Protein AF-A0A0F8Z5R3-F1 (afdb_monomer_lite)

Organism: NCBI:txid412755

pLDDT: mean 83.42, std 13.45, range [47.62, 97.69]

Sequence (132 aa):
MHLVTWFSLAGGTAKAINKSDSVVDIRTYAATWSKIADEFKAYQDSGTPISTLTGLGAYTGSLSATLCNIGSYNTGPTFPFDGNIYHVLVANTVATPTQVGEIIEAMDNDAFTLHHGQLDTVFGVDNWAWFA

Structure (mmCIF, N/CA/C/O backbone):
data_AF-A0A0F8Z5R3-F1
#
_entry.id   AF-A0A0F8Z5R3-F1
#
loop_
_atom_site.group_PDB
_atom_site.id
_atom_site.type_symbol
_atom_site.label_atom_id
_atom_site.label_alt_id
_atom_site.label_comp_id
_atom_site.label_asym_id
_atom_site.label_entity_id
_atom_site.label_seq_id
_atom_site.pdbx_PDB_ins_code
_atom_site.Cartn_x
_atom_site.Cartn_y
_atom_site.Cartn_z
_atom_site.occupancy
_atom_site.B_iso_or_equiv
_atom_site.auth_seq_id
_atom_site.auth_comp_id
_atom_site.auth_asym_id
_atom_site.auth_atom_id
_atom_site.pdbx_PDB_model_num
ATOM 1 N N . MET A 1 1 ? 4.827 11.160 -18.861 1.00 65.50 1 MET A N 1
ATOM 2 C CA . MET A 1 1 ? 4.276 11.349 -17.503 1.00 65.50 1 MET A CA 1
ATOM 3 C C . MET A 1 1 ? 3.169 10.334 -17.336 1.00 65.50 1 MET A C 1
ATOM 5 O O . MET A 1 1 ? 2.202 10.394 -18.085 1.00 65.50 1 MET A O 1
ATOM 9 N N . HIS A 1 2 ? 3.358 9.381 -16.434 1.00 78.56 2 HIS A N 1
ATOM 10 C CA . HIS A 1 2 ? 2.375 8.359 -16.099 1.00 78.56 2 HIS A CA 1
ATOM 11 C C . HIS A 1 2 ? 1.632 8.774 -14.829 1.00 78.56 2 HIS A C 1
ATOM 13 O O . HIS A 1 2 ? 2.175 9.473 -13.973 1.00 78.56 2 HIS A O 1
ATOM 19 N N . LEU A 1 3 ? 0.361 8.396 -14.734 1.00 88.12 3 LEU A N 1
ATOM 20 C CA . LEU A 1 3 ? -0.420 8.578 -13.520 1.00 88.12 3 LEU A CA 1
ATOM 21 C C . LEU A 1 3 ? -0.404 7.261 -12.751 1.00 88.12 3 LEU A C 1
ATOM 23 O O . LEU A 1 3 ? -0.870 6.252 -13.273 1.00 88.12 3 LEU A O 1
ATOM 27 N N . VAL A 1 4 ? 0.116 7.286 -11.528 1.00 90.19 4 VAL A N 1
ATOM 28 C CA . VAL A 1 4 ? -0.017 6.172 -10.589 1.00 90.19 4 VAL A CA 1
ATOM 29 C C . VAL A 1 4 ? -1.263 6.421 -9.749 1.00 90.19 4 VAL A C 1
ATOM 31 O O . VAL A 1 4 ? -1.431 7.500 -9.168 1.00 90.19 4 VAL A O 1
ATOM 34 N N . THR A 1 5 ? -2.147 5.427 -9.712 1.00 92.38 5 THR A N 1
ATOM 35 C CA . THR A 1 5 ? -3.416 5.487 -8.987 1.00 92.38 5 THR A CA 1
ATOM 36 C C . THR A 1 5 ? -3.480 4.363 -7.968 1.00 92.38 5 THR A C 1
ATOM 38 O O . THR A 1 5 ? -3.485 3.187 -8.324 1.00 92.38 5 THR A O 1
ATOM 41 N N . TRP A 1 6 ? -3.615 4.735 -6.699 1.00 93.75 6 TRP A N 1
ATOM 42 C CA . TRP A 1 6 ? -3.996 3.819 -5.631 1.00 93.75 6 TRP A CA 1
ATOM 43 C C . TRP A 1 6 ? -5.480 3.985 -5.369 1.00 93.75 6 TRP A C 1
ATOM 45 O O . TRP A 1 6 ? -5.926 5.109 -5.142 1.00 93.75 6 TRP A O 1
ATOM 55 N N . PHE A 1 7 ? -6.240 2.893 -5.369 1.00 89.75 7 PHE A N 1
ATOM 56 C CA . PHE A 1 7 ? -7.669 2.932 -5.077 1.00 89.75 7 PHE A CA 1
ATOM 57 C C . PHE A 1 7 ? -8.019 2.073 -3.862 1.00 89.75 7 PHE A C 1
ATOM 59 O O . PHE A 1 7 ? -7.462 0.997 -3.659 1.00 8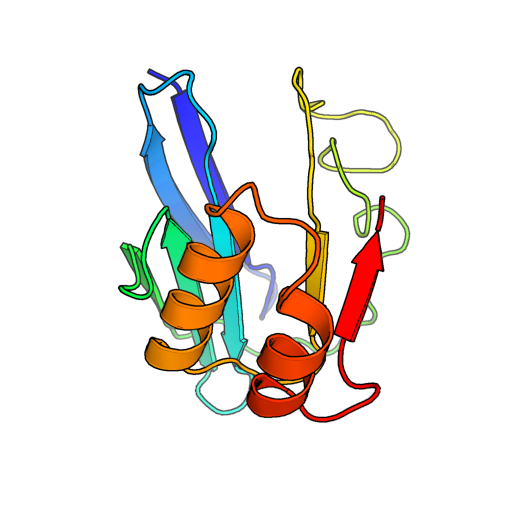9.75 7 PHE A O 1
ATOM 66 N N . SER A 1 8 ? -8.977 2.545 -3.067 1.00 89.19 8 SER A N 1
ATOM 67 C CA . SER A 1 8 ? -9.621 1.780 -2.005 1.00 89.19 8 SER A CA 1
ATOM 68 C C . SER A 1 8 ? -11.110 1.623 -2.310 1.00 89.19 8 SER A C 1
ATOM 70 O O . SER A 1 8 ? -11.774 2.554 -2.770 1.00 89.19 8 SER A O 1
ATOM 72 N N . LEU A 1 9 ? -11.629 0.416 -2.084 1.00 85.75 9 LEU A N 1
ATOM 73 C CA . LEU A 1 9 ? -13.035 0.051 -2.268 1.00 85.75 9 LEU A CA 1
ATOM 74 C C . LEU A 1 9 ? -13.593 -0.420 -0.922 1.00 85.75 9 LEU A C 1
ATOM 76 O O . LEU A 1 9 ? -13.714 -1.616 -0.661 1.00 85.75 9 LEU A O 1
ATOM 80 N N . ALA A 1 10 ? -13.906 0.532 -0.048 1.00 85.12 10 ALA A N 1
ATOM 81 C CA . ALA A 1 10 ? -14.613 0.290 1.207 1.00 85.12 10 ALA A CA 1
ATOM 82 C C . ALA A 1 10 ? -15.917 1.104 1.225 1.00 85.12 10 ALA A C 1
ATOM 84 O O . ALA A 1 10 ? -16.074 2.050 0.453 1.00 85.12 10 ALA A O 1
ATOM 85 N N . GLY A 1 11 ? -16.907 0.683 2.021 1.00 83.06 11 GLY A N 1
ATOM 86 C CA . GLY A 1 11 ? -18.174 1.417 2.143 1.00 83.06 11 GLY A CA 1
ATOM 87 C C . GLY A 1 11 ? -18.987 1.546 0.842 1.00 83.06 11 GLY A C 1
ATOM 88 O O . GLY A 1 11 ? -19.839 2.424 0.741 1.00 83.06 11 GLY A O 1
ATOM 89 N N . GLY A 1 12 ? -18.717 0.711 -0.169 1.00 81.62 12 GLY A N 1
ATOM 90 C CA . GLY A 1 12 ? -19.401 0.739 -1.467 1.00 81.62 12 GLY A CA 1
ATOM 91 C C . GLY A 1 12 ? -18.987 1.882 -2.402 1.00 81.62 12 GLY A C 1
ATOM 92 O O . GLY A 1 12 ? -19.590 2.029 -3.461 1.00 81.62 12 GLY A O 1
ATOM 93 N N . THR A 1 13 ? -17.973 2.679 -2.047 1.00 84.81 13 THR A N 1
ATOM 94 C CA . THR A 1 13 ? -17.502 3.808 -2.864 1.00 84.81 13 THR A CA 1
ATOM 95 C C . THR A 1 13 ? -16.001 3.709 -3.104 1.00 84.81 13 THR A C 1
ATOM 97 O O . THR A 1 13 ? -15.221 3.559 -2.167 1.00 84.81 13 THR A O 1
ATOM 100 N N . ALA A 1 14 ? -15.586 3.827 -4.366 1.00 88.75 14 ALA A N 1
ATOM 101 C CA . ALA A 1 14 ? -14.175 3.909 -4.717 1.00 88.75 14 ALA A CA 1
ATOM 102 C C . ALA A 1 14 ? -13.602 5.272 -4.317 1.00 88.75 14 ALA A C 1
ATOM 104 O O . ALA A 1 14 ? -14.155 6.312 -4.680 1.00 88.75 14 ALA A O 1
ATOM 105 N N . LYS A 1 15 ? -12.467 5.276 -3.620 1.00 93.44 15 LYS A N 1
ATOM 106 C CA . LYS A 1 15 ? -11.652 6.476 -3.401 1.00 93.44 15 LYS A CA 1
ATOM 107 C C . LYS A 1 15 ? -10.258 6.249 -3.959 1.00 93.44 15 LYS A C 1
ATOM 109 O O . LYS A 1 15 ? -9.783 5.118 -3.960 1.00 93.44 15 LYS A O 1
ATOM 114 N N . ALA A 1 16 ? -9.609 7.311 -4.429 1.00 95.44 16 ALA A N 1
ATOM 115 C CA . ALA A 1 16 ? -8.306 7.198 -5.066 1.00 95.44 16 ALA A CA 1
ATOM 116 C C . ALA A 1 16 ? -7.328 8.293 -4.631 1.00 95.44 16 ALA A C 1
ATOM 118 O O . ALA A 1 16 ? -7.715 9.445 -4.436 1.00 95.44 16 ALA A O 1
ATOM 119 N N . ILE A 1 17 ? -6.055 7.917 -4.528 1.00 96.81 17 ILE A N 1
ATOM 120 C CA . ILE A 1 17 ? -4.908 8.824 -4.471 1.00 96.81 17 ILE A CA 1
ATOM 121 C C . ILE A 1 17 ? -4.230 8.753 -5.837 1.00 96.81 17 ILE A C 1
ATOM 123 O O . ILE A 1 17 ? -3.939 7.665 -6.330 1.00 96.81 17 ILE A O 1
ATOM 127 N N . ASN A 1 18 ? -3.980 9.913 -6.440 1.00 95.19 18 ASN A N 1
ATOM 128 C CA . ASN A 1 18 ? -3.341 10.035 -7.744 1.00 95.19 18 ASN A CA 1
ATOM 129 C C . ASN A 1 18 ? -2.010 10.767 -7.594 1.00 95.19 18 ASN A C 1
ATOM 131 O O . ASN A 1 18 ? -1.967 11.852 -7.010 1.00 95.19 18 ASN A O 1
ATOM 135 N N . LYS A 1 19 ? -0.939 10.209 -8.158 1.00 93.06 19 LYS A N 1
ATOM 136 C CA . LYS A 1 19 ? 0.379 10.843 -8.205 1.00 93.06 19 LYS A CA 1
ATOM 137 C C . LYS A 1 19 ? 0.917 10.788 -9.624 1.00 93.06 19 LYS A C 1
ATOM 139 O O . LYS A 1 19 ? 0.970 9.728 -10.241 1.00 93.06 19 LYS A O 1
ATOM 144 N N . SER A 1 20 ? 1.322 11.940 -10.149 1.00 91.25 20 SER A N 1
ATOM 145 C CA . SER A 1 20 ? 2.097 11.972 -11.383 1.00 91.25 20 SER A CA 1
ATOM 146 C C . SER A 1 20 ? 3.497 11.426 -11.114 1.00 91.25 20 SER A C 1
ATOM 148 O O . SER A 1 20 ? 4.193 11.925 -10.217 1.00 91.25 20 SER A O 1
ATOM 150 N N . ASP A 1 21 ? 3.900 10.457 -11.924 1.00 86.44 21 ASP A N 1
ATOM 151 C CA . ASP A 1 21 ? 5.245 9.906 -11.969 1.00 86.44 21 ASP A CA 1
ATOM 152 C C . ASP A 1 21 ? 5.829 10.095 -13.375 1.00 86.44 21 ASP A C 1
ATOM 154 O O . ASP A 1 21 ? 5.138 10.059 -14.399 1.00 86.44 21 ASP A O 1
ATOM 158 N N . SER A 1 22 ? 7.115 10.385 -13.436 1.00 78.62 22 SER A N 1
ATOM 159 C CA . SER A 1 22 ? 7.831 10.650 -14.685 1.00 78.62 22 SER A CA 1
ATOM 160 C C . SER A 1 22 ? 9.159 9.918 -14.762 1.00 78.62 22 SER A C 1
ATOM 162 O O . SER A 1 22 ? 9.907 10.145 -15.708 1.00 78.62 22 SER A O 1
ATOM 164 N N . VAL A 1 23 ? 9.463 9.088 -13.769 1.00 73.88 23 VAL A N 1
ATOM 165 C CA . VAL A 1 23 ? 10.738 8.392 -13.669 1.00 73.88 23 VAL A CA 1
ATOM 166 C C . VAL A 1 23 ? 10.597 6.975 -14.214 1.00 73.88 23 VAL A C 1
ATOM 168 O O . VAL A 1 23 ? 9.557 6.343 -14.065 1.00 73.88 23 VAL A O 1
ATOM 171 N N . VAL A 1 24 ? 11.648 6.522 -14.897 1.00 69.06 24 VAL A N 1
ATOM 172 C CA . VAL A 1 24 ? 11.775 5.202 -15.545 1.00 69.06 24 VAL A CA 1
ATOM 173 C C . VAL A 1 24 ? 12.849 4.347 -14.860 1.00 69.06 24 VAL A C 1
ATOM 175 O O . VAL A 1 24 ? 13.523 3.551 -15.504 1.00 69.06 24 VAL A O 1
ATOM 178 N N . ASP A 1 25 ? 13.036 4.571 -13.564 1.00 78.75 25 ASP A N 1
ATOM 179 C CA . ASP A 1 25 ? 13.991 3.862 -12.710 1.00 78.75 25 ASP A CA 1
ATOM 180 C C . ASP A 1 25 ? 13.249 2.888 -11.783 1.00 78.75 25 ASP A C 1
ATOM 182 O O . ASP A 1 25 ? 12.014 2.825 -11.809 1.00 78.75 25 ASP A O 1
ATOM 186 N N . ILE A 1 26 ? 13.985 2.147 -10.955 1.00 81.56 26 ILE A N 1
ATOM 187 C CA . ILE A 1 26 ? 13.403 1.353 -9.874 1.00 81.56 26 ILE A CA 1
ATOM 188 C C . ILE A 1 26 ? 12.552 2.266 -8.981 1.00 81.56 26 ILE A C 1
ATOM 190 O O . ILE A 1 26 ? 12.893 3.413 -8.670 1.00 81.56 26 ILE A O 1
ATOM 194 N N . ARG A 1 27 ? 11.367 1.759 -8.640 1.00 87.00 27 ARG A N 1
ATOM 195 C CA . ARG A 1 27 ? 10.360 2.460 -7.852 1.00 87.00 27 ARG A CA 1
ATOM 196 C C . ARG A 1 27 ? 9.803 1.538 -6.800 1.00 87.00 27 ARG A C 1
ATOM 198 O O . ARG A 1 27 ? 9.436 0.403 -7.106 1.00 87.00 27 ARG A O 1
ATOM 205 N N . THR A 1 28 ? 9.645 2.078 -5.598 1.00 90.00 28 THR A N 1
ATOM 206 C CA . THR A 1 28 ? 8.962 1.364 -4.527 1.00 90.00 28 THR A CA 1
ATOM 207 C C . THR A 1 28 ? 7.653 2.061 -4.207 1.00 90.00 28 THR A C 1
ATOM 209 O O . THR A 1 28 ? 7.606 3.226 -3.805 1.00 90.00 28 THR A O 1
ATOM 212 N N . TYR A 1 29 ? 6.566 1.317 -4.376 1.00 91.50 29 TYR A N 1
ATOM 213 C CA . TYR A 1 29 ? 5.220 1.760 -4.051 1.00 91.50 29 TYR A CA 1
ATOM 214 C C . TYR A 1 29 ? 4.709 0.968 -2.855 1.00 91.50 29 TYR A C 1
ATOM 216 O O . TYR A 1 29 ? 4.829 -0.255 -2.814 1.00 91.50 29 TYR A O 1
ATOM 224 N N . ALA A 1 30 ? 4.084 1.654 -1.903 1.00 94.31 30 ALA A N 1
ATOM 225 C CA . ALA A 1 30 ? 3.440 1.003 -0.771 1.00 94.31 30 ALA A CA 1
ATOM 226 C C . ALA A 1 30 ? 2.086 1.642 -0.471 1.00 94.31 30 ALA A C 1
ATOM 228 O O . ALA A 1 30 ? 1.814 2.795 -0.817 1.00 94.31 30 ALA A O 1
ATOM 229 N N . ALA A 1 31 ? 1.223 0.883 0.191 1.00 95.75 31 ALA A N 1
ATOM 230 C CA . ALA A 1 31 ? -0.025 1.390 0.726 1.00 95.75 31 ALA A CA 1
ATOM 231 C C . ALA A 1 31 ? -0.361 0.694 2.041 1.00 95.75 31 ALA A C 1
ATOM 233 O O . ALA A 1 31 ? -0.047 -0.479 2.234 1.00 95.75 31 ALA A O 1
ATOM 234 N N . THR A 1 32 ? -1.029 1.414 2.936 1.00 96.12 32 THR A N 1
ATOM 235 C CA . THR A 1 32 ? -1.561 0.858 4.180 1.00 96.12 32 THR A CA 1
ATOM 236 C C . THR A 1 32 ? -3.048 1.150 4.286 1.00 96.12 32 THR A C 1
ATOM 238 O O . THR A 1 32 ? -3.538 2.181 3.820 1.00 96.12 32 THR A O 1
ATOM 241 N N . TRP A 1 33 ? -3.780 0.224 4.901 1.00 93.50 33 TRP A N 1
ATOM 242 C CA . TRP A 1 33 ? -5.201 0.373 5.180 1.00 93.50 33 TRP A CA 1
ATOM 243 C C . TRP A 1 33 ? -5.484 0.009 6.632 1.00 93.50 33 TRP A C 1
ATOM 245 O O . TRP A 1 33 ? -5.162 -1.093 7.069 1.00 93.50 33 TRP A O 1
ATOM 255 N N . SER A 1 34 ? -6.108 0.925 7.371 1.00 92.62 34 SER A N 1
ATOM 256 C CA . SER A 1 34 ? -6.492 0.726 8.765 1.00 92.62 34 SER A CA 1
ATOM 257 C C . SER A 1 34 ? -7.999 0.812 8.925 1.00 92.62 34 SER A C 1
ATOM 259 O O . SER A 1 34 ? -8.591 1.881 8.789 1.00 92.62 34 SER A O 1
ATOM 261 N N . LYS A 1 35 ? -8.617 -0.311 9.306 1.00 88.31 35 LYS A N 1
ATOM 262 C CA . LYS A 1 35 ? -10.038 -0.352 9.676 1.00 88.31 35 LYS A CA 1
ATOM 263 C C . LYS A 1 35 ? -10.335 0.458 10.938 1.00 88.31 35 LYS A C 1
ATOM 265 O O . LYS A 1 35 ? -11.391 1.068 11.032 1.00 88.31 35 LYS A O 1
ATOM 270 N N . ILE A 1 36 ? -9.426 0.419 11.917 1.00 90.69 36 ILE A N 1
ATOM 271 C CA . ILE A 1 36 ? -9.620 1.059 13.228 1.00 90.69 36 ILE A CA 1
ATOM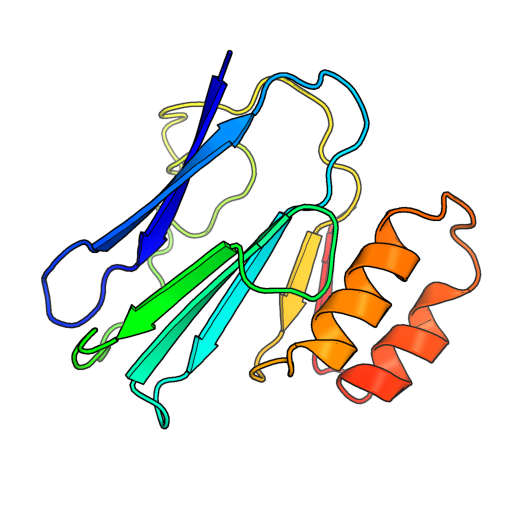 272 C C . ILE A 1 36 ? -9.524 2.579 13.097 1.00 90.69 36 ILE A C 1
ATOM 274 O O . ILE A 1 36 ? -10.334 3.289 13.682 1.00 90.69 36 ILE A O 1
ATOM 278 N N . ALA A 1 37 ? -8.551 3.065 12.323 1.00 92.50 37 ALA A N 1
ATOM 279 C CA . ALA A 1 37 ? -8.387 4.496 12.083 1.00 92.50 37 ALA A CA 1
ATOM 280 C C . ALA A 1 37 ? -9.309 5.025 10.967 1.00 92.50 37 ALA A C 1
ATOM 282 O O . ALA A 1 37 ? -9.466 6.234 10.847 1.00 92.50 37 ALA A O 1
ATOM 283 N N . ASP A 1 38 ? -9.920 4.136 10.172 1.00 93.44 38 ASP A N 1
ATOM 284 C CA . ASP A 1 38 ? -10.666 4.470 8.950 1.00 93.44 38 ASP A CA 1
ATOM 285 C C . ASP A 1 38 ? -9.813 5.274 7.950 1.00 93.44 38 ASP A C 1
ATOM 287 O O . ASP A 1 38 ? -10.235 6.299 7.413 1.00 93.44 38 ASP A O 1
ATOM 291 N N . GLU A 1 39 ? -8.579 4.802 7.716 1.00 95.06 39 GLU A N 1
ATOM 292 C CA . GLU A 1 39 ? -7.574 5.481 6.889 1.00 95.06 39 GLU A CA 1
ATOM 293 C C . GLU A 1 39 ? -6.962 4.570 5.819 1.00 95.06 39 GLU A C 1
ATOM 295 O O . GLU A 1 39 ? -6.685 3.393 6.058 1.00 95.06 39 GLU A O 1
ATOM 300 N N . PHE A 1 40 ? -6.684 5.146 4.648 1.00 96.25 40 PHE A N 1
ATOM 301 C CA . PHE A 1 40 ? -5.861 4.554 3.594 1.00 96.25 40 PHE A CA 1
ATOM 302 C C . PHE A 1 40 ? -4.741 5.525 3.231 1.00 96.25 40 PHE A C 1
ATOM 304 O O . PHE A 1 40 ? -5.009 6.692 2.937 1.00 96.25 40 PHE A O 1
ATOM 311 N N . LYS A 1 41 ? -3.496 5.054 3.237 1.00 97.69 41 LYS A N 1
ATOM 312 C CA . LYS A 1 41 ? -2.307 5.862 2.936 1.00 97.69 41 LYS A CA 1
ATOM 313 C C . LYS A 1 41 ? -1.553 5.238 1.780 1.00 97.69 41 LYS A C 1
ATOM 315 O O . LYS A 1 41 ? -1.405 4.022 1.738 1.00 97.69 41 LYS A O 1
ATOM 320 N N . ALA A 1 42 ? -1.070 6.074 0.871 1.00 97.25 42 ALA A N 1
ATOM 321 C CA . ALA A 1 42 ? -0.199 5.667 -0.225 1.00 97.25 42 ALA A CA 1
ATOM 322 C C . ALA A 1 42 ? 1.175 6.310 -0.058 1.00 97.25 42 ALA A C 1
ATOM 324 O O . ALA A 1 42 ? 1.276 7.454 0.388 1.00 97.25 42 ALA A O 1
ATOM 325 N N . TYR A 1 43 ? 2.210 5.577 -0.441 1.00 95.56 43 TYR A N 1
ATOM 326 C CA . TYR A 1 43 ? 3.610 5.940 -0.291 1.00 95.56 43 TYR A CA 1
ATOM 327 C C . TYR A 1 43 ? 4.335 5.664 -1.604 1.00 95.56 43 TYR A C 1
ATOM 329 O O . TYR A 1 43 ? 4.022 4.701 -2.311 1.00 95.56 43 TYR A O 1
ATOM 337 N N . GLN A 1 44 ? 5.310 6.508 -1.910 1.00 93.44 44 GLN A N 1
ATOM 338 C CA . GLN A 1 44 ? 6.206 6.334 -3.042 1.00 93.44 44 GLN A CA 1
ATOM 339 C C . GLN A 1 44 ? 7.606 6.743 -2.602 1.00 93.44 44 GLN A C 1
ATOM 341 O O . GLN A 1 44 ? 7.783 7.862 -2.113 1.00 93.44 44 GLN A O 1
ATOM 346 N N . ASP A 1 45 ? 8.558 5.826 -2.765 1.00 91.00 45 ASP A N 1
ATOM 347 C CA . ASP A 1 45 ? 9.999 6.011 -2.551 1.00 91.00 45 ASP A CA 1
ATOM 348 C C . ASP A 1 45 ? 10.397 6.536 -1.147 1.00 91.00 45 ASP A C 1
ATOM 350 O O . ASP A 1 45 ? 11.545 6.896 -0.913 1.00 91.00 45 ASP A O 1
ATOM 354 N N . SER A 1 46 ? 9.463 6.609 -0.186 1.00 92.12 46 SER A N 1
ATOM 355 C CA . SER A 1 46 ? 9.726 7.041 1.192 1.00 92.12 46 SER A CA 1
ATOM 356 C C . SER A 1 46 ? 8.607 6.646 2.162 1.00 92.12 46 SER A C 1
ATOM 358 O O . SER A 1 46 ? 7.459 6.437 1.766 1.00 92.12 46 SER A O 1
ATOM 360 N N . GLY A 1 47 ? 8.911 6.651 3.463 1.00 93.25 47 GLY A N 1
ATOM 361 C CA . GLY A 1 47 ? 7.932 6.449 4.541 1.00 93.25 47 GLY A CA 1
ATOM 362 C C . GLY A 1 47 ? 6.953 7.612 4.762 1.00 93.25 47 GLY A C 1
ATOM 363 O O . GLY A 1 47 ? 6.103 7.539 5.648 1.00 93.25 47 GLY A O 1
ATOM 364 N N . THR A 1 48 ? 7.034 8.695 3.980 1.00 96.12 48 THR A N 1
ATOM 365 C CA . THR A 1 48 ? 6.084 9.815 4.078 1.00 96.12 48 THR A CA 1
ATOM 366 C C . THR A 1 48 ? 4.867 9.548 3.188 1.00 96.12 48 THR A C 1
ATOM 368 O O . THR A 1 48 ? 5.034 9.363 1.981 1.00 96.12 48 THR A O 1
ATOM 371 N N . PRO A 1 49 ? 3.632 9.553 3.727 1.00 96.50 49 PRO A N 1
ATOM 372 C CA . PRO A 1 49 ? 2.445 9.370 2.901 1.00 96.50 49 PRO A CA 1
ATOM 373 C C . PRO A 1 49 ? 2.312 10.486 1.858 1.00 96.50 49 PRO A C 1
ATOM 375 O O . PRO A 1 49 ? 2.366 11.666 2.202 1.00 96.50 49 PRO A O 1
ATOM 378 N N . ILE A 1 50 ? 2.032 10.123 0.605 1.00 96.31 50 ILE A N 1
ATOM 379 C CA . ILE A 1 50 ? 1.617 11.065 -0.446 1.00 96.31 50 ILE A CA 1
ATOM 380 C C . ILE A 1 50 ? 0.316 11.760 -0.027 1.00 96.31 50 ILE A C 1
ATOM 382 O O . ILE A 1 50 ? 0.140 12.964 -0.203 1.00 96.31 50 ILE A O 1
ATOM 386 N N . SER A 1 51 ? -0.627 10.970 0.487 1.00 96.25 51 SER A N 1
ATOM 387 C CA . SER A 1 51 ? -1.922 11.433 0.968 1.00 96.25 51 SER A CA 1
ATOM 388 C C . SER A 1 51 ? -2.533 10.408 1.923 1.00 96.25 51 SER A C 1
ATOM 390 O O . SER A 1 51 ? -2.120 9.246 1.957 1.00 96.25 51 SER A O 1
ATOM 392 N N . THR A 1 52 ? -3.525 10.854 2.691 1.00 96.81 52 THR A N 1
ATOM 393 C CA . THR A 1 52 ? -4.355 10.011 3.554 1.00 96.81 52 THR A CA 1
ATOM 394 C C . THR A 1 52 ? -5.809 10.191 3.142 1.00 96.81 52 THR A C 1
ATOM 396 O O . THR A 1 52 ? -6.340 11.299 3.189 1.00 96.81 52 THR A O 1
ATOM 399 N N . LEU A 1 53 ? -6.459 9.102 2.746 1.00 96.62 53 LEU A N 1
ATOM 400 C CA . LEU A 1 53 ? -7.905 9.052 2.579 1.00 96.62 53 LEU A CA 1
ATOM 401 C C . LEU A 1 53 ? -8.536 8.639 3.904 1.00 96.62 53 LEU A C 1
ATOM 403 O O . LEU A 1 53 ? -8.095 7.666 4.508 1.00 96.62 53 LEU A O 1
ATOM 407 N N . THR A 1 54 ? -9.588 9.339 4.309 1.00 95.50 54 THR A N 1
ATOM 408 C CA . THR A 1 54 ? -10.388 9.026 5.501 1.00 95.50 54 THR A CA 1
ATOM 409 C C . THR A 1 54 ? -11.848 8.794 5.121 1.00 95.50 54 THR A C 1
ATOM 411 O O . THR A 1 54 ? -12.237 8.997 3.958 1.00 95.50 54 THR A O 1
ATOM 414 N N . GLY A 1 55 ? -12.687 8.370 6.069 1.00 93.06 55 GLY A N 1
ATOM 415 C CA . GLY A 1 55 ? -14.116 8.182 5.814 1.00 93.06 55 GLY A CA 1
ATOM 416 C C . GLY A 1 55 ? -14.359 7.081 4.786 1.00 93.06 55 GLY A C 1
ATOM 417 O O . GLY A 1 55 ? -15.153 7.282 3.864 1.00 93.06 55 GLY A O 1
ATOM 418 N N . LEU A 1 56 ? -13.578 6.000 4.831 1.00 91.19 56 LEU A N 1
ATOM 419 C CA . LEU A 1 56 ? -13.610 4.934 3.829 1.00 91.19 56 LEU A CA 1
ATOM 420 C C . LEU A 1 56 ? -14.884 4.100 3.970 1.00 91.19 56 LEU A C 1
ATOM 422 O O . LEU A 1 56 ? -15.404 3.587 2.983 1.00 91.19 56 LEU A O 1
ATOM 426 N N . GLY A 1 57 ? -15.393 3.997 5.198 1.00 87.12 57 GLY A N 1
ATOM 427 C CA . GLY A 1 57 ? -16.552 3.187 5.535 1.00 87.12 57 GLY A CA 1
ATOM 428 C C . GLY A 1 57 ? -16.181 1.733 5.818 1.00 87.12 57 GLY A C 1
ATOM 429 O O . GLY A 1 57 ? -15.018 1.332 5.837 1.00 87.12 57 GLY A O 1
ATOM 430 N N . ALA A 1 58 ? -17.193 0.906 6.075 1.00 81.81 58 ALA A N 1
ATOM 431 C CA . ALA A 1 58 ? -16.963 -0.480 6.455 1.00 81.81 58 ALA A CA 1
ATOM 432 C C . ALA A 1 58 ? -16.604 -1.346 5.237 1.00 81.81 58 ALA A C 1
ATOM 434 O O . ALA A 1 58 ? -17.331 -1.380 4.244 1.00 81.81 58 ALA A O 1
ATOM 435 N N . TYR A 1 59 ? -15.510 -2.100 5.344 1.00 80.75 59 TYR A N 1
ATOM 436 C CA . TYR A 1 59 ? -15.284 -3.286 4.524 1.00 80.75 59 TYR A CA 1
ATOM 437 C C . TYR A 1 59 ? -15.743 -4.522 5.306 1.00 80.75 59 TYR A C 1
ATOM 439 O O . TYR A 1 59 ? -15.243 -4.801 6.401 1.00 80.75 59 TYR A O 1
ATOM 447 N N . THR A 1 60 ? -16.733 -5.231 4.767 1.00 71.44 60 THR A N 1
ATOM 448 C CA . THR A 1 60 ? -17.340 -6.433 5.371 1.00 71.44 60 THR A CA 1
ATOM 449 C C . THR A 1 60 ? -17.285 -7.656 4.449 1.00 71.44 60 THR A C 1
ATOM 451 O O . THR A 1 60 ? -17.924 -8.663 4.737 1.00 71.44 60 THR A O 1
ATOM 454 N N . GLY A 1 61 ? -16.535 -7.579 3.346 1.00 74.94 61 GLY A N 1
ATOM 455 C CA . GLY A 1 61 ? -16.431 -8.647 2.351 1.00 74.94 61 GLY A CA 1
ATOM 456 C C . GLY A 1 61 ? -15.210 -9.552 2.523 1.00 74.94 61 GLY A C 1
ATOM 457 O O . GLY A 1 61 ? -14.364 -9.343 3.390 1.00 74.94 61 GLY A O 1
ATOM 458 N N . SER A 1 62 ? -15.122 -10.555 1.651 1.00 83.75 62 SER A N 1
ATOM 459 C CA . SER A 1 62 ? -13.903 -11.334 1.420 1.00 83.75 62 SER A CA 1
ATOM 460 C C . SER A 1 62 ? -13.099 -10.726 0.276 1.00 83.75 62 SER A C 1
ATOM 462 O O . SER A 1 62 ? -13.667 -10.128 -0.644 1.00 83.75 62 SER A O 1
ATOM 464 N N . LEU A 1 63 ? -11.780 -10.915 0.319 1.00 84.31 63 LEU A N 1
ATOM 465 C CA . LEU A 1 63 ? -10.893 -10.561 -0.783 1.00 84.31 63 LEU A CA 1
ATOM 466 C C . LEU A 1 63 ? -11.376 -11.229 -2.079 1.00 84.31 63 LEU A C 1
ATOM 468 O O . LEU A 1 63 ? -11.693 -12.420 -2.097 1.00 84.31 63 LEU A O 1
ATOM 472 N N . SER A 1 64 ? -11.476 -10.449 -3.156 1.00 86.50 64 SER A N 1
ATOM 473 C CA . SER A 1 64 ? -11.963 -10.961 -4.435 1.00 86.50 64 SER A CA 1
ATOM 474 C C . SER A 1 64 ? -10.883 -11.796 -5.110 1.00 86.50 64 SER A C 1
ATOM 476 O O . SER A 1 64 ? -9.834 -11.269 -5.473 1.00 86.50 64 SER A O 1
ATOM 478 N N . ALA A 1 65 ? -11.177 -13.065 -5.391 1.00 88.19 65 ALA A N 1
ATOM 479 C CA . ALA A 1 65 ? -10.270 -13.940 -6.134 1.00 88.19 65 ALA A CA 1
ATOM 480 C C . ALA A 1 65 ? -9.907 -13.396 -7.531 1.00 88.19 65 ALA A C 1
ATOM 482 O O . ALA A 1 65 ? -8.885 -13.779 -8.090 1.00 88.19 65 ALA A O 1
ATOM 483 N N . THR A 1 66 ? -10.723 -12.502 -8.101 1.00 90.50 66 THR A N 1
ATOM 484 C CA . THR A 1 66 ? -10.460 -11.900 -9.416 1.00 90.50 66 THR A CA 1
ATOM 485 C C . THR A 1 66 ? -9.658 -10.605 -9.362 1.00 90.50 66 THR A C 1
ATOM 487 O O . THR A 1 66 ? -9.159 -10.204 -10.407 1.00 90.50 66 THR A O 1
ATOM 490 N N . LEU A 1 67 ? -9.556 -9.956 -8.194 1.00 86.81 67 LEU A N 1
ATOM 491 C CA . LEU A 1 67 ? -8.845 -8.678 -8.000 1.00 86.81 67 LEU A CA 1
ATOM 492 C C . LEU A 1 67 ? -7.597 -8.821 -7.114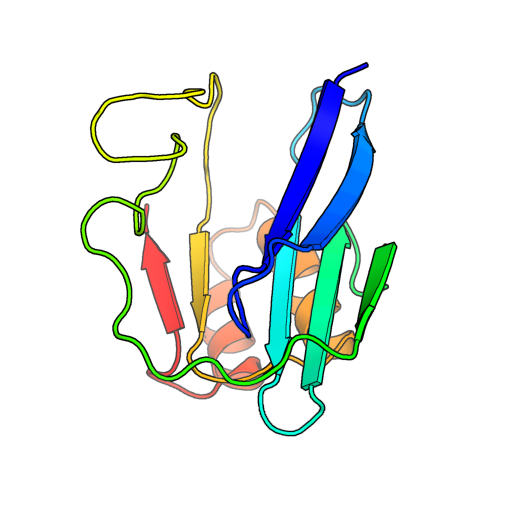 1.00 86.81 67 LEU A C 1
ATOM 494 O O . LEU A 1 67 ? -6.893 -7.847 -6.865 1.00 86.81 67 LEU A O 1
ATOM 498 N N . CYS A 1 68 ? -7.340 -10.021 -6.591 1.00 89.06 68 CYS A N 1
ATOM 499 C CA . CYS A 1 68 ? -6.140 -10.348 -5.830 1.00 89.06 68 CYS A CA 1
ATOM 500 C C . CYS A 1 68 ? -5.092 -10.968 -6.753 1.00 89.06 68 CYS A C 1
ATOM 502 O O . CYS A 1 68 ? -4.849 -12.172 -6.725 1.00 89.06 68 CYS A O 1
ATOM 504 N N . ASN A 1 69 ? -4.500 -10.135 -7.598 1.00 89.75 69 ASN A N 1
ATOM 505 C CA . ASN A 1 69 ? -3.482 -10.523 -8.563 1.00 89.75 69 ASN A CA 1
ATOM 506 C C . ASN A 1 69 ? -2.407 -9.428 -8.662 1.00 89.75 69 ASN A C 1
ATOM 508 O O . ASN A 1 69 ? -2.637 -8.278 -8.296 1.00 89.75 69 ASN A O 1
ATOM 512 N N . ILE A 1 70 ? -1.226 -9.799 -9.152 1.00 91.19 70 ILE A N 1
ATOM 513 C CA . ILE A 1 70 ? -0.082 -8.898 -9.333 1.00 91.19 70 ILE A CA 1
ATOM 514 C C . ILE A 1 70 ? 0.127 -8.696 -10.838 1.00 91.19 70 ILE A C 1
ATOM 516 O O . ILE A 1 70 ? -0.031 -9.636 -11.614 1.00 91.19 70 ILE A O 1
ATOM 520 N N . GLY A 1 71 ? 0.454 -7.470 -11.255 1.00 91.38 71 GLY A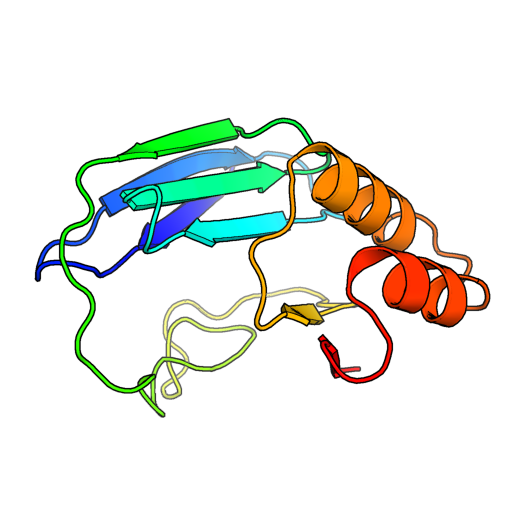 N 1
ATOM 521 C CA . GLY A 1 71 ? 0.786 -7.153 -12.650 1.00 91.38 71 GLY A CA 1
ATOM 522 C C . GLY A 1 71 ? -0.404 -6.875 -13.581 1.00 91.38 71 GLY A C 1
ATOM 523 O O . GLY A 1 71 ? -0.197 -6.607 -14.759 1.00 91.38 71 GLY A O 1
ATOM 524 N N . SER A 1 72 ? -1.645 -6.890 -13.091 1.00 92.50 72 SER A N 1
ATOM 525 C CA . SER A 1 72 ? -2.833 -6.402 -13.816 1.00 92.50 72 SER A CA 1
ATOM 526 C C . SER A 1 72 ? -3.942 -6.025 -12.832 1.00 92.50 72 SER A C 1
ATOM 528 O O . SER A 1 72 ? -3.866 -6.349 -11.652 1.00 92.50 72 SER A O 1
ATOM 530 N N . TYR A 1 73 ? -5.001 -5.364 -13.293 1.00 88.25 73 TYR A N 1
ATOM 531 C CA . TYR A 1 73 ? -6.145 -5.002 -12.445 1.00 88.25 73 TYR A CA 1
ATOM 532 C C . TYR A 1 73 ? -6.996 -6.206 -12.010 1.00 88.25 73 TYR A C 1
ATOM 534 O O . TYR A 1 73 ? -7.605 -6.197 -10.943 1.00 88.25 73 TYR A O 1
ATOM 542 N N . ASN A 1 74 ? -7.091 -7.219 -12.868 1.00 91.75 74 ASN A N 1
ATOM 543 C CA . ASN A 1 74 ? -7.860 -8.428 -12.616 1.00 91.75 74 ASN A CA 1
ATOM 544 C C . ASN A 1 74 ? -7.242 -9.625 -13.357 1.00 91.75 74 ASN A C 1
ATOM 546 O O . ASN A 1 74 ? -6.302 -9.472 -14.146 1.00 91.75 74 ASN A O 1
ATOM 550 N N . THR A 1 75 ? -7.811 -10.811 -13.146 1.00 93.12 75 THR A N 1
ATOM 551 C CA . THR A 1 75 ? -7.380 -12.061 -13.797 1.00 93.12 75 THR A CA 1
ATOM 552 C C . THR A 1 75 ? -7.584 -12.098 -15.319 1.00 93.12 75 THR A C 1
ATOM 554 O O . THR A 1 75 ? -7.000 -12.948 -15.985 1.00 93.12 75 THR A O 1
ATOM 557 N N . GLY A 1 76 ? -8.387 -11.193 -15.889 1.00 92.31 76 GLY A N 1
ATOM 558 C CA . GLY A 1 76 ? -8.551 -11.022 -17.334 1.00 92.31 76 GLY A CA 1
ATOM 559 C C . GLY A 1 76 ? -7.788 -9.783 -17.809 1.00 92.31 76 GLY A C 1
ATOM 560 O O . GLY A 1 76 ? -8.402 -8.725 -17.877 1.00 92.31 76 GLY A O 1
ATOM 561 N N . PRO A 1 77 ? -6.494 -9.904 -18.155 1.00 88.31 77 PRO A N 1
ATOM 562 C CA . PRO A 1 77 ? -5.425 -8.893 -18.058 1.00 88.31 77 PRO A CA 1
ATOM 563 C C . PRO A 1 77 ? -5.837 -7.461 -18.437 1.00 88.31 77 PRO A C 1
ATOM 565 O O . PRO A 1 77 ? -5.498 -6.934 -19.495 1.00 88.31 77 PRO A O 1
ATOM 568 N N . THR A 1 78 ? -6.574 -6.810 -17.543 1.00 92.81 78 THR A N 1
ATOM 569 C CA . THR A 1 78 ? -7.044 -5.437 -17.712 1.00 92.81 78 THR A CA 1
ATOM 570 C C . THR A 1 78 ? -5.978 -4.515 -17.136 1.00 92.81 78 THR A C 1
ATOM 572 O O . THR A 1 78 ? -5.547 -4.734 -16.006 1.00 92.81 78 THR A O 1
ATOM 575 N N . PHE A 1 79 ? -5.541 -3.509 -17.899 1.00 89.31 79 PHE A N 1
ATOM 576 C CA . PHE A 1 79 ? -4.420 -2.624 -17.535 1.00 89.31 79 PHE A CA 1
ATOM 577 C C . PHE A 1 79 ? -3.172 -3.401 -17.069 1.00 89.31 79 PHE A C 1
ATOM 579 O O . PHE A 1 79 ? -2.771 -3.276 -15.909 1.00 89.31 79 PHE A O 1
ATOM 586 N N . PRO A 1 80 ? -2.591 -4.255 -17.930 1.00 91.56 80 PRO A N 1
ATOM 587 C CA . PRO A 1 80 ? -1.401 -5.007 -17.563 1.00 91.56 80 PRO A CA 1
ATOM 588 C C . PRO A 1 80 ? -0.231 -4.057 -17.296 1.00 91.56 80 PRO A C 1
ATOM 590 O O . PRO A 1 80 ? -0.053 -3.057 -17.995 1.00 91.56 80 PRO A O 1
ATOM 593 N N . PHE A 1 81 ? 0.559 -4.384 -16.281 1.00 89.75 81 PHE A N 1
ATOM 594 C CA . PHE A 1 81 ? 1.842 -3.752 -16.032 1.00 89.75 81 PHE A CA 1
ATOM 595 C C . PHE A 1 81 ? 2.859 -4.272 -17.050 1.00 89.75 81 PHE A C 1
ATOM 597 O O . PHE A 1 81 ? 2.988 -5.481 -17.235 1.00 89.75 81 PHE A O 1
ATOM 604 N N . ASP A 1 82 ? 3.560 -3.353 -17.708 1.00 88.25 82 ASP A N 1
ATOM 605 C CA . ASP A 1 82 ? 4.625 -3.653 -18.664 1.00 88.25 82 ASP A CA 1
ATOM 606 C C . ASP A 1 82 ? 5.960 -3.215 -18.055 1.00 88.25 82 ASP A C 1
ATOM 608 O O . ASP A 1 82 ? 6.307 -2.033 -18.054 1.00 88.25 82 ASP A O 1
ATOM 612 N N . GLY A 1 83 ? 6.653 -4.166 -17.431 1.00 85.62 83 GLY A N 1
ATOM 613 C CA . GLY A 1 83 ? 7.896 -3.929 -16.708 1.00 85.62 83 GLY A CA 1
ATOM 614 C C . GLY A 1 83 ? 8.228 -5.059 -15.739 1.00 85.62 83 GLY A C 1
ATOM 615 O O . GLY A 1 83 ? 7.493 -6.040 -15.616 1.00 85.62 83 GLY A O 1
ATOM 616 N N . ASN A 1 84 ? 9.338 -4.900 -15.022 1.00 86.50 84 ASN A N 1
ATOM 617 C CA . ASN A 1 84 ? 9.773 -5.865 -14.017 1.00 86.50 84 ASN A CA 1
ATOM 618 C C . ASN A 1 84 ? 9.171 -5.526 -12.650 1.00 86.50 84 ASN A C 1
ATOM 620 O O . ASN A 1 84 ? 9.186 -4.370 -12.228 1.00 86.50 84 ASN A O 1
ATOM 624 N N . ILE A 1 85 ? 8.683 -6.546 -11.946 1.00 88.31 85 ILE A N 1
ATOM 625 C CA . ILE A 1 85 ? 8.286 -6.465 -10.539 1.00 88.31 85 ILE A CA 1
ATOM 626 C C . ILE A 1 85 ? 9.280 -7.329 -9.770 1.00 88.31 85 ILE A C 1
ATOM 628 O O . ILE A 1 85 ? 9.319 -8.536 -9.982 1.00 88.31 85 ILE A O 1
ATOM 632 N N . TYR A 1 86 ? 10.106 -6.713 -8.924 1.00 83.38 86 TYR A N 1
ATOM 633 C CA . TYR A 1 86 ? 11.175 -7.421 -8.210 1.00 83.38 86 TYR A CA 1
ATOM 634 C C . TYR A 1 86 ? 10.699 -8.023 -6.890 1.00 83.38 86 TYR A C 1
ATOM 636 O O . TYR A 1 86 ? 10.947 -9.192 -6.603 1.00 83.38 86 TYR A O 1
ATOM 644 N N . HIS A 1 87 ? 10.035 -7.213 -6.065 1.00 84.25 87 HIS A N 1
ATOM 645 C CA . HIS A 1 87 ? 9.672 -7.583 -4.704 1.00 84.25 87 HIS A CA 1
ATOM 646 C C . HIS A 1 87 ? 8.240 -7.160 -4.405 1.00 84.25 87 HIS A C 1
ATOM 648 O O . HIS A 1 87 ? 7.862 -6.006 -4.613 1.00 84.25 87 HIS A O 1
ATOM 654 N N . VAL A 1 88 ? 7.450 -8.094 -3.876 1.00 87.56 88 VAL A N 1
ATOM 655 C CA . VAL A 1 88 ? 6.102 -7.823 -3.373 1.00 87.56 88 VAL A CA 1
ATOM 656 C C . VAL A 1 88 ? 5.992 -8.346 -1.953 1.00 87.56 88 VAL A C 1
ATOM 658 O O . VAL A 1 88 ? 6.266 -9.517 -1.691 1.00 87.56 88 VAL A O 1
ATOM 661 N N . LEU A 1 89 ? 5.564 -7.463 -1.052 1.00 88.19 89 LEU A N 1
ATOM 662 C CA . LEU A 1 89 ? 5.286 -7.777 0.340 1.00 88.19 89 LEU A CA 1
ATOM 663 C C . LEU A 1 89 ? 3.815 -7.500 0.640 1.00 88.19 89 LEU A C 1
ATOM 665 O O . LEU A 1 89 ? 3.282 -6.441 0.308 1.00 88.19 89 LEU A O 1
ATOM 669 N N . VAL A 1 90 ? 3.173 -8.456 1.306 1.00 89.06 90 VAL A N 1
ATOM 670 C CA . VAL A 1 90 ? 1.825 -8.303 1.857 1.00 89.06 90 VAL A CA 1
ATOM 671 C C . VAL A 1 90 ? 1.881 -8.648 3.338 1.00 89.06 90 VAL A C 1
ATOM 673 O O . VAL A 1 90 ? 2.338 -9.732 3.698 1.00 89.06 90 VAL A O 1
ATOM 676 N N . ALA A 1 91 ? 1.411 -7.729 4.180 1.00 89.56 91 ALA A N 1
ATOM 677 C CA . ALA A 1 91 ? 1.343 -7.897 5.627 1.00 89.56 91 ALA A CA 1
ATOM 678 C C . ALA A 1 91 ? -0.111 -7.868 6.116 1.00 89.56 91 ALA A C 1
ATOM 680 O O . ALA A 1 91 ? -0.972 -7.202 5.537 1.00 89.56 91 ALA A O 1
ATOM 681 N N . ASN A 1 92 ? -0.382 -8.580 7.210 1.00 89.38 92 ASN A N 1
ATOM 682 C CA . ASN A 1 92 ? -1.693 -8.621 7.871 1.00 89.38 92 ASN A CA 1
ATOM 683 C C . ASN A 1 92 ? -1.867 -7.535 8.954 1.00 89.38 92 ASN A C 1
ATOM 685 O O . ASN A 1 92 ? -2.934 -7.436 9.565 1.00 89.38 92 ASN A O 1
ATOM 689 N N . THR A 1 93 ? -0.837 -6.721 9.192 1.00 91.19 93 THR A N 1
ATOM 690 C CA . THR A 1 93 ? -0.841 -5.616 10.153 1.00 91.19 93 THR A CA 1
ATOM 691 C C . THR A 1 93 ? -0.574 -4.285 9.462 1.00 91.19 93 THR A C 1
ATOM 693 O O . THR A 1 93 ? 0.058 -4.205 8.409 1.00 91.19 93 THR A O 1
ATOM 696 N N . VAL A 1 94 ? -1.095 -3.210 10.055 1.00 93.81 94 VAL A N 1
ATOM 697 C CA . VAL A 1 94 ? -0.904 -1.857 9.528 1.00 93.81 94 VAL A CA 1
ATOM 698 C C . VAL A 1 94 ? 0.490 -1.372 9.908 1.00 93.81 94 VAL A C 1
ATOM 700 O O . VAL A 1 94 ? 0.738 -1.079 11.077 1.00 93.81 94 VAL A O 1
ATOM 703 N N . ALA A 1 95 ? 1.377 -1.247 8.922 1.00 93.94 95 ALA A N 1
ATOM 704 C CA . ALA A 1 95 ? 2.683 -0.627 9.119 1.00 93.94 95 ALA A CA 1
ATOM 705 C C . ALA A 1 95 ? 2.544 0.864 9.474 1.00 93.94 95 ALA A C 1
ATOM 707 O O . ALA A 1 95 ? 1.744 1.602 8.887 1.00 93.94 95 ALA A O 1
ATOM 708 N N . THR A 1 96 ? 3.356 1.326 10.421 1.00 94.81 96 THR A N 1
ATOM 709 C CA . THR A 1 96 ? 3.534 2.754 10.709 1.00 94.81 96 THR A CA 1
ATOM 710 C C . THR A 1 96 ? 4.322 3.445 9.585 1.00 94.81 96 THR A C 1
ATOM 712 O O . THR A 1 96 ? 5.057 2.778 8.860 1.00 94.81 96 THR A O 1
ATOM 715 N N . PRO A 1 97 ? 4.237 4.783 9.435 1.00 94.25 97 PRO A N 1
ATOM 716 C CA . PRO A 1 97 ? 5.033 5.511 8.440 1.00 94.25 97 PRO A CA 1
ATOM 717 C C . PRO A 1 97 ? 6.543 5.239 8.532 1.00 94.25 97 PRO A C 1
ATOM 719 O O . PRO A 1 97 ? 7.200 5.083 7.508 1.00 94.25 97 PRO A O 1
ATOM 722 N N . THR A 1 98 ? 7.083 5.118 9.750 1.00 94.44 98 THR A N 1
ATOM 723 C CA . THR A 1 98 ? 8.493 4.765 9.973 1.00 94.44 98 THR A CA 1
ATOM 724 C C . THR A 1 98 ? 8.815 3.375 9.436 1.00 94.44 98 THR A C 1
ATOM 726 O O . THR A 1 98 ? 9.740 3.241 8.646 1.00 94.44 98 THR A O 1
ATOM 729 N N . GLN A 1 99 ? 8.005 2.369 9.778 1.00 93.12 99 GLN A N 1
ATOM 730 C CA . GLN A 1 99 ? 8.184 1.004 9.275 1.00 93.12 99 GLN A CA 1
ATOM 731 C C . GLN A 1 99 ? 8.070 0.933 7.748 1.00 93.12 99 GLN A C 1
ATOM 733 O O . GLN A 1 99 ? 8.829 0.217 7.109 1.00 93.12 99 GLN A O 1
ATOM 738 N N . VAL A 1 100 ? 7.156 1.698 7.138 1.00 93.88 100 VAL A N 1
ATOM 739 C CA . VAL A 1 100 ? 7.076 1.798 5.670 1.00 93.88 100 VAL A CA 1
ATOM 740 C C . VAL A 1 100 ? 8.369 2.373 5.088 1.00 93.88 100 VAL A C 1
ATOM 742 O O . VAL A 1 100 ? 8.835 1.877 4.070 1.00 93.88 100 VAL A O 1
ATOM 745 N N . GLY A 1 101 ? 8.964 3.378 5.736 1.00 92.12 101 GLY A N 1
ATOM 746 C CA . GLY A 1 101 ? 10.269 3.916 5.346 1.00 92.12 101 GLY A CA 1
ATOM 747 C C . GLY A 1 101 ? 11.368 2.857 5.385 1.00 92.12 101 GLY A C 1
ATOM 748 O O . GLY A 1 101 ? 12.043 2.660 4.383 1.00 92.12 101 GLY A O 1
ATOM 749 N N . GLU A 1 102 ? 11.472 2.117 6.489 1.00 89.44 102 GLU A N 1
ATOM 750 C CA . GLU A 1 102 ? 12.446 1.026 6.647 1.00 89.44 102 GLU A CA 1
ATOM 751 C C . GLU A 1 102 ? 12.267 -0.070 5.584 1.00 89.44 102 GLU A C 1
ATOM 753 O O . GLU A 1 102 ? 13.249 -0.571 5.043 1.00 89.44 102 GLU A O 1
ATOM 758 N N . ILE A 1 103 ? 11.021 -0.426 5.247 1.00 87.69 103 ILE A N 1
ATOM 759 C CA . ILE A 1 103 ? 10.714 -1.414 4.200 1.00 87.69 103 ILE A CA 1
ATOM 760 C C . ILE A 1 103 ? 11.102 -0.890 2.820 1.00 87.69 103 ILE A C 1
ATOM 762 O O . ILE A 1 103 ? 11.675 -1.632 2.032 1.00 87.69 103 ILE A O 1
ATOM 766 N N . ILE A 1 104 ? 10.788 0.369 2.512 1.00 88.25 104 ILE A N 1
ATOM 767 C CA . ILE A 1 104 ? 11.129 0.965 1.218 1.00 88.25 104 ILE A CA 1
ATOM 768 C C . ILE A 1 104 ? 12.646 1.046 1.054 1.00 88.25 104 ILE A C 1
ATOM 770 O O . ILE A 1 104 ? 13.157 0.613 0.029 1.00 88.25 104 ILE A O 1
ATOM 774 N N . GLU A 1 105 ? 13.363 1.526 2.069 1.00 84.44 105 GLU A N 1
ATOM 775 C CA . GLU A 1 105 ? 14.829 1.572 2.063 1.00 84.44 105 GLU A CA 1
ATOM 776 C C . GLU A 1 105 ? 15.440 0.174 1.934 1.00 84.44 105 GLU A C 1
ATOM 778 O O . GLU A 1 105 ? 16.459 -0.002 1.272 1.00 84.44 105 GLU A O 1
ATOM 783 N N . ALA A 1 106 ? 14.805 -0.830 2.541 1.00 79.25 106 ALA A N 1
ATOM 784 C CA . ALA A 1 106 ? 15.181 -2.219 2.366 1.00 79.25 106 ALA A CA 1
ATOM 785 C C . ALA A 1 106 ? 14.981 -2.691 0.913 1.00 79.25 106 ALA A C 1
ATOM 787 O O . ALA A 1 106 ? 15.891 -3.260 0.329 1.00 79.25 106 ALA A O 1
ATOM 788 N N . MET A 1 107 ? 13.815 -2.444 0.315 1.00 77.62 107 MET A N 1
ATOM 789 C CA . MET A 1 107 ? 13.493 -2.897 -1.045 1.00 77.62 107 MET A CA 1
ATOM 790 C C . MET A 1 107 ? 14.283 -2.166 -2.141 1.00 77.62 107 MET A C 1
ATOM 792 O O . MET A 1 107 ? 14.459 -2.730 -3.216 1.00 77.62 107 MET A O 1
ATOM 796 N N . ASP A 1 108 ? 14.742 -0.942 -1.873 1.00 74.19 108 ASP A N 1
ATOM 797 C CA . ASP A 1 108 ? 15.551 -0.119 -2.785 1.00 74.19 108 ASP A CA 1
ATOM 798 C C . ASP A 1 108 ? 17.049 -0.484 -2.748 1.00 74.19 108 ASP A C 1
ATOM 800 O O . ASP A 1 108 ? 17.823 -0.122 -3.631 1.00 74.19 108 ASP A O 1
ATOM 804 N N . ASN A 1 109 ? 17.487 -1.220 -1.721 1.00 61.16 109 ASN A N 1
ATOM 805 C CA . ASN A 1 109 ? 18.872 -1.651 -1.590 1.00 61.16 109 ASN A CA 1
ATOM 806 C C . ASN A 1 109 ? 19.025 -3.047 -2.211 1.00 61.16 109 ASN A C 1
ATOM 808 O O . ASN A 1 109 ? 18.688 -4.046 -1.583 1.00 61.16 109 ASN A O 1
ATOM 812 N N . ASP A 1 110 ? 19.588 -3.133 -3.421 1.00 56.06 110 ASP A N 1
ATOM 813 C CA . ASP A 1 110 ? 19.870 -4.371 -4.184 1.00 56.06 110 ASP A CA 1
ATOM 814 C C . ASP A 1 110 ? 20.711 -5.446 -3.429 1.00 56.06 110 ASP A C 1
ATOM 816 O O . ASP A 1 110 ? 21.075 -6.494 -3.973 1.00 56.06 110 ASP A O 1
ATOM 820 N N . ALA A 1 111 ? 21.050 -5.228 -2.155 1.00 48.41 111 ALA A N 1
ATOM 821 C CA . ALA A 1 111 ? 21.736 -6.162 -1.275 1.00 48.41 111 ALA A CA 1
ATOM 822 C C . ALA A 1 111 ? 20.765 -7.199 -0.666 1.00 48.41 111 ALA A C 1
ATOM 824 O O . ALA A 1 111 ? 20.545 -7.248 0.544 1.00 48.41 111 ALA A O 1
ATOM 825 N N . PHE A 1 112 ? 20.284 -8.108 -1.520 1.00 48.50 112 PHE A N 1
ATOM 826 C CA . PHE A 1 112 ? 19.396 -9.273 -1.308 1.00 48.50 112 PHE A CA 1
ATOM 827 C C . PHE A 1 112 ? 19.605 -10.146 -0.036 1.00 48.50 112 PHE A C 1
ATOM 829 O O . PHE A 1 112 ? 18.820 -11.049 0.234 1.00 48.50 112 PHE A O 1
ATOM 836 N N . THR A 1 113 ? 20.640 -9.927 0.781 1.00 53.00 113 THR A N 1
ATOM 837 C CA . THR A 1 113 ? 21.024 -10.832 1.886 1.00 53.00 113 THR A CA 1
ATOM 838 C C . THR A 1 113 ? 20.611 -10.343 3.286 1.00 53.00 113 THR A C 1
ATOM 840 O O . THR A 1 113 ? 20.627 -11.144 4.218 1.00 53.00 113 THR A O 1
ATOM 843 N N . LEU A 1 114 ? 20.219 -9.072 3.474 1.00 51.28 114 LEU A N 1
ATOM 844 C CA . LEU A 1 114 ? 19.960 -8.517 4.820 1.00 51.28 114 LEU A CA 1
ATOM 845 C C . LEU A 1 114 ? 18.476 -8.435 5.250 1.00 51.28 114 LEU A C 1
ATOM 847 O O . LEU A 1 114 ? 18.200 -8.138 6.412 1.00 51.28 114 LEU A O 1
ATOM 851 N N . HIS A 1 115 ? 17.512 -8.736 4.373 1.00 59.16 115 HIS A N 1
ATOM 852 C CA . HIS A 1 115 ? 16.118 -8.313 4.590 1.00 59.16 115 HIS A CA 1
ATOM 853 C C . HIS A 1 115 ? 15.254 -9.207 5.478 1.00 59.16 115 HIS A C 1
ATOM 855 O O . HIS A 1 115 ? 14.368 -8.680 6.145 1.00 59.16 115 HIS A O 1
ATOM 861 N N . HIS A 1 116 ? 15.501 -10.518 5.557 1.00 55.91 116 HIS A N 1
ATOM 862 C CA . HIS A 1 116 ? 14.649 -11.398 6.371 1.00 55.91 116 HIS A CA 1
ATOM 863 C C . HIS A 1 116 ? 14.663 -10.992 7.854 1.00 55.91 116 HIS A C 1
ATOM 865 O O . HIS A 1 116 ? 13.610 -10.801 8.450 1.00 55.91 116 HIS A O 1
ATOM 871 N N . GLY A 1 117 ? 15.847 -10.722 8.418 1.00 58.94 117 GLY A N 1
A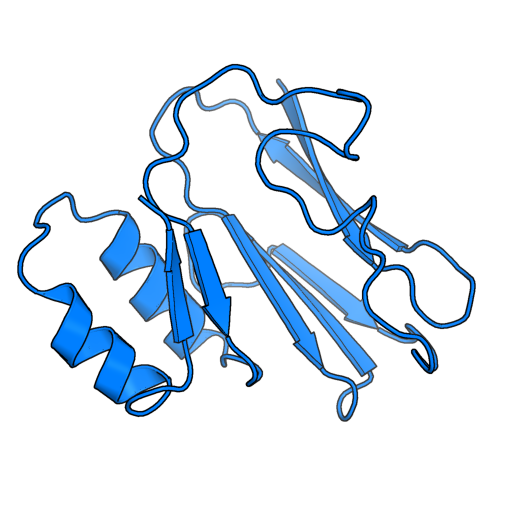TOM 872 C CA . GLY A 1 117 ? 15.968 -10.286 9.812 1.00 58.94 117 GLY A CA 1
ATOM 873 C C . GLY A 1 117 ? 15.386 -8.894 10.080 1.00 58.94 117 GLY A C 1
ATOM 874 O O . GLY A 1 117 ? 14.834 -8.665 11.151 1.00 58.94 117 GLY A O 1
ATOM 875 N N . GLN A 1 118 ? 15.467 -7.970 9.116 1.00 64.38 118 GLN A N 1
ATOM 876 C CA . GLN A 1 118 ? 14.903 -6.623 9.264 1.00 64.38 118 GLN A CA 1
ATOM 877 C C . GLN A 1 118 ? 13.371 -6.640 9.163 1.00 64.38 118 GLN A C 1
ATOM 879 O O . GLN A 1 118 ? 12.689 -6.030 9.983 1.00 64.38 118 GLN A O 1
ATOM 884 N N . LEU A 1 119 ? 12.804 -7.391 8.218 1.00 62.66 119 LEU A N 1
ATOM 885 C CA . LEU A 1 119 ? 11.351 -7.515 8.073 1.00 62.66 119 LEU A CA 1
ATOM 886 C C . LEU A 1 119 ? 10.720 -8.285 9.242 1.00 62.66 119 LEU A C 1
ATOM 888 O O . LEU A 1 119 ? 9.651 -7.895 9.717 1.00 62.66 119 LEU A O 1
ATOM 892 N N . ASP A 1 120 ? 11.419 -9.286 9.786 1.00 69.00 120 ASP A N 1
ATOM 893 C CA . ASP A 1 120 ? 11.015 -9.977 11.014 1.00 69.00 120 ASP A CA 1
ATOM 894 C C . ASP A 1 120 ? 11.005 -9.040 12.230 1.00 69.00 120 ASP A C 1
ATOM 896 O O . ASP A 1 120 ? 10.135 -9.163 13.091 1.00 69.00 120 ASP A O 1
ATOM 900 N N . THR A 1 121 ? 11.910 -8.056 12.300 1.00 65.81 121 THR A N 1
ATOM 901 C CA . THR A 1 121 ? 11.852 -7.018 13.347 1.00 65.81 121 THR A CA 1
ATOM 902 C C . THR A 1 121 ? 10.719 -6.010 13.148 1.00 65.81 121 THR A C 1
ATOM 904 O O . THR A 1 121 ? 10.233 -5.449 14.129 1.00 65.81 121 THR A O 1
ATOM 907 N N . VAL A 1 122 ? 10.264 -5.799 11.908 1.00 66.88 122 VAL A N 1
ATOM 908 C CA . VAL A 1 122 ? 9.207 -4.832 11.579 1.00 66.88 122 VAL A CA 1
ATOM 909 C C . VAL A 1 122 ? 7.814 -5.419 11.808 1.00 66.88 122 VAL A C 1
ATOM 911 O O . VAL A 1 122 ? 6.970 -4.769 12.427 1.00 66.88 122 VAL A O 1
ATOM 914 N N . PHE A 1 123 ? 7.567 -6.642 11.336 1.00 63.88 123 PHE A N 1
ATOM 915 C CA . PHE A 1 123 ? 6.241 -7.269 11.368 1.00 63.88 123 PHE A CA 1
ATOM 916 C C . PHE A 1 123 ? 6.124 -8.440 12.347 1.00 63.88 123 PHE A C 1
ATOM 918 O O . PHE A 1 123 ? 5.011 -8.890 12.615 1.00 63.88 123 PHE A O 1
ATOM 925 N N . GLY A 1 124 ? 7.233 -8.922 12.907 1.00 61.53 124 GLY A N 1
ATOM 926 C CA . GLY A 1 124 ? 7.293 -10.226 13.560 1.00 61.53 124 GLY A CA 1
ATOM 927 C C . GLY A 1 124 ? 7.437 -11.355 12.537 1.00 61.53 124 GLY A C 1
ATOM 928 O O . GLY A 1 124 ? 6.975 -11.251 11.398 1.00 61.53 124 GLY A O 1
ATOM 929 N N . VAL A 1 125 ? 8.068 -12.447 12.968 1.00 58.97 125 VAL A N 1
ATOM 930 C CA . VAL A 1 125 ? 8.130 -13.706 12.210 1.00 58.97 125 VAL A CA 1
ATOM 931 C C . VAL A 1 125 ? 6.718 -14.164 11.806 1.00 58.97 125 VAL A C 1
ATOM 933 O O . VAL A 1 125 ? 5.776 -14.035 12.587 1.00 58.97 125 VAL A O 1
ATOM 936 N N . ASP A 1 126 ? 6.583 -14.676 10.579 1.00 63.12 126 ASP A N 1
ATOM 937 C CA . ASP A 1 126 ? 5.358 -15.235 9.969 1.00 63.12 126 ASP A CA 1
ATOM 938 C C . ASP A 1 126 ? 4.217 -14.254 9.613 1.00 63.12 126 ASP A C 1
ATOM 940 O O . ASP A 1 126 ? 3.148 -14.686 9.176 1.00 63.12 126 ASP A O 1
ATOM 944 N N . ASN A 1 127 ? 4.405 -12.936 9.739 1.00 54.59 127 ASN A N 1
ATOM 945 C CA . ASN A 1 127 ? 3.353 -11.948 9.424 1.00 54.59 127 ASN A CA 1
ATOM 946 C C . ASN A 1 127 ? 3.406 -11.369 8.000 1.00 54.59 127 ASN A C 1
ATOM 948 O O . ASN A 1 127 ? 2.622 -10.472 7.664 1.00 54.59 127 ASN A O 1
ATOM 952 N N . TRP A 1 128 ? 4.308 -11.872 7.159 1.00 56.50 128 TRP A N 1
ATOM 953 C CA . TRP A 1 128 ? 4.507 -11.406 5.792 1.00 56.50 128 TRP A CA 1
ATOM 954 C C . TRP A 1 128 ? 4.841 -12.569 4.848 1.00 56.50 128 TRP A C 1
ATOM 956 O O . TRP A 1 128 ? 5.355 -13.604 5.265 1.00 56.50 128 TRP A O 1
ATOM 966 N N . ALA A 1 129 ? 4.525 -12.400 3.563 1.00 57.06 129 ALA A N 1
ATOM 967 C CA . ALA A 1 129 ? 4.882 -13.338 2.499 1.00 57.06 129 ALA A CA 1
ATOM 968 C C . ALA A 1 129 ? 5.621 -12.601 1.376 1.00 57.06 129 ALA A C 1
ATOM 970 O O . ALA A 1 129 ? 5.244 -11.477 1.029 1.00 57.06 129 ALA A O 1
ATOM 971 N N . TRP A 1 130 ? 6.651 -13.243 0.816 1.00 57.81 130 TRP A N 1
ATOM 972 C CA . TRP A 1 130 ? 7.422 -12.745 -0.325 1.00 57.81 130 TRP A CA 1
ATOM 973 C C . TRP A 1 130 ? 7.084 -13.532 -1.588 1.00 57.81 130 TRP A C 1
ATOM 975 O O . TRP A 1 130 ? 6.924 -14.754 -1.548 1.00 57.81 130 TRP A O 1
ATOM 985 N N . PHE A 1 131 ? 6.989 -12.817 -2.703 1.00 53.66 131 PHE A N 1
ATOM 986 C CA . PHE A 1 131 ? 6.753 -13.379 -4.027 1.00 53.66 131 PHE A CA 1
ATOM 987 C C . PHE A 1 131 ? 7.922 -12.957 -4.926 1.00 53.66 131 PHE A C 1
ATOM 989 O O . PHE A 1 131 ? 8.154 -11.756 -5.081 1.00 53.66 131 PHE A O 1
ATOM 996 N N . ALA A 1 132 ? 8.654 -13.948 -5.447 1.00 47.62 132 ALA A N 1
ATOM 997 C CA . ALA A 1 132 ? 9.732 -13.811 -6.435 1.00 47.62 132 ALA A CA 1
ATOM 998 C C . ALA A 1 132 ? 9.253 -14.258 -7.813 1.00 47.62 132 ALA A C 1
ATOM 1000 O O . ALA A 1 132 ? 8.507 -15.268 -7.855 1.00 47.62 132 ALA A O 1
#

Radius of gyration: 15.13 Å; chains: 1; bounding box: 41×27×32 Å

Foldseek 3Di:
DDKDWDWDCAPNDIDIDIDDDDDPDDKDKDWFQDPVQQWIFIDILALDTPDIDHPRYHDPDDDDPQCPDPQARGPVRHRGHDDDDDKDKDFPDGFHSVLVRQVSVVVPPPPVPPVPVVVCVRRNPPGMDIDD

Secondary structure (DSSP, 8-state):
-EEEEEEEEETTEEEEEEEEE---S---EEEEEETTTTEEEEEESSSSEEEEEE------SPPPTTT--SSSSSSS-SS---S----EEEESS---HHHHHHHHHHHHS--TTSHHHHHHHHH-TTS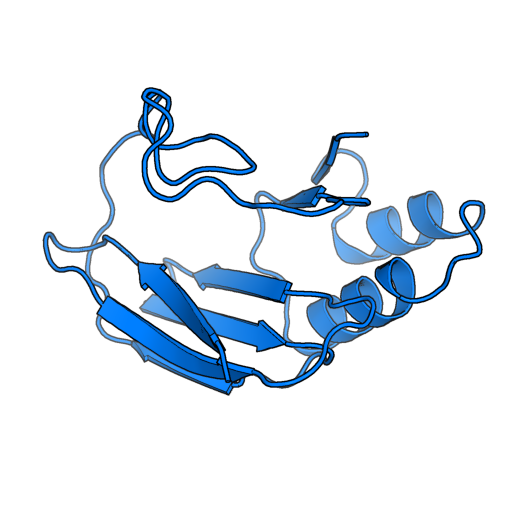EEEE-